Protein AF-A0A2A5AL28-F1 (afdb_monomer_lite)

pLDDT: mean 73.14, std 13.27, range [34.88, 87.94]

Foldseek 3Di:
DEAEAEPDPPPDVVNVVLVVVLVVVCCVLCVQQPQKYKYWYWDDDPDFKIKIWIWIDHNNDTQDTDIDMDRDVSVVVVVVSVVVSVSCPVVPPRPPPPDDDPDDDDD

Structure (mmCIF, N/CA/C/O backbone):
data_AF-A0A2A5AL28-F1
#
_entry.id   AF-A0A2A5AL28-F1
#
loop_
_atom_site.group_PDB
_atom_site.id
_atom_site.type_symbol
_atom_site.label_atom_id
_atom_site.label_alt_id
_atom_site.label_comp_id
_atom_site.label_asym_id
_atom_site.label_entity_id
_atom_site.label_seq_id
_atom_site.pdbx_PDB_ins_code
_atom_site.Cartn_x
_atom_site.Cartn_y
_atom_site.Cartn_z
_atom_site.occupancy
_atom_site.B_iso_or_equiv
_atom_site.auth_seq_id
_atom_site.auth_comp_id
_atom_site.auth_asym_id
_atom_site.auth_atom_id
_atom_site.pdbx_PDB_model_num
ATOM 1 N N . MET A 1 1 ? 1.152 3.321 -9.871 1.00 64.44 1 MET A N 1
ATOM 2 C CA . MET A 1 1 ? 0.217 4.207 -9.142 1.00 64.44 1 MET A CA 1
ATOM 3 C C . MET A 1 1 ? -0.320 3.442 -7.926 1.00 64.44 1 MET A C 1
ATOM 5 O O . MET A 1 1 ? -0.354 2.220 -7.977 1.00 64.44 1 MET A O 1
ATOM 9 N N . LEU A 1 2 ? -0.645 4.095 -6.799 1.00 67.62 2 LEU A N 1
ATOM 10 C CA . LEU A 1 2 ? -1.237 3.402 -5.637 1.00 67.62 2 LEU A CA 1
ATOM 11 C C . LEU A 1 2 ? -2.763 3.388 -5.793 1.00 67.62 2 LEU A C 1
ATOM 13 O O . LEU A 1 2 ? -3.383 4.441 -5.910 1.00 67.62 2 LEU A O 1
ATOM 17 N N . HIS A 1 3 ? -3.353 2.204 -5.765 1.00 68.81 3 HIS A N 1
ATOM 18 C CA . HIS A 1 3 ? -4.786 1.968 -5.806 1.00 68.81 3 HIS A CA 1
ATOM 19 C C . HIS A 1 3 ? -5.228 1.469 -4.437 1.00 68.81 3 HIS A C 1
ATOM 21 O O . HIS A 1 3 ? -4.760 0.442 -3.953 1.00 68.81 3 HIS A O 1
ATOM 27 N N . LEU A 1 4 ? -6.121 2.209 -3.790 1.00 65.75 4 LEU A N 1
ATOM 28 C CA . LEU A 1 4 ? -6.581 1.881 -2.449 1.00 65.75 4 LEU A CA 1
ATOM 29 C C . LEU A 1 4 ? -8.090 1.650 -2.474 1.00 65.75 4 LEU A C 1
ATOM 31 O O . LEU A 1 4 ? -8.855 2.569 -2.768 1.00 65.75 4 LEU A O 1
ATOM 35 N N . ASN A 1 5 ? -8.504 0.426 -2.160 1.00 62.66 5 ASN A N 1
ATOM 36 C CA . ASN A 1 5 ? -9.903 0.050 -2.039 1.00 62.66 5 ASN A CA 1
ATOM 37 C C . ASN A 1 5 ? -10.235 -0.155 -0.556 1.00 62.66 5 ASN A C 1
ATOM 39 O O . ASN A 1 5 ? -9.649 -0.997 0.120 1.00 62.66 5 ASN A O 1
ATOM 43 N N . LEU A 1 6 ? -11.128 0.672 -0.015 1.00 67.25 6 LEU A N 1
ATOM 44 C CA . LEU A 1 6 ? -11.507 0.617 1.395 1.00 67.25 6 LEU A CA 1
ATOM 45 C C . LEU A 1 6 ? -12.959 0.182 1.503 1.00 67.25 6 LEU A C 1
ATOM 47 O O . LEU A 1 6 ? -13.867 0.930 1.153 1.00 67.25 6 LEU A O 1
ATOM 51 N N . ASN A 1 7 ? -13.170 -1.011 2.050 1.00 62.72 7 ASN A N 1
ATOM 52 C CA . ASN A 1 7 ? -14.488 -1.632 2.137 1.00 62.72 7 ASN A CA 1
ATOM 53 C C . ASN A 1 7 ? -15.240 -1.280 3.439 1.00 62.72 7 ASN A C 1
ATOM 55 O O . ASN A 1 7 ? -16.047 -2.060 3.941 1.00 62.72 7 ASN A O 1
ATOM 59 N N . SER A 1 8 ? -14.957 -0.122 4.049 1.00 53.12 8 SER A N 1
ATOM 60 C CA . SER A 1 8 ? -15.694 0.335 5.237 1.00 53.12 8 SER A CA 1
ATOM 61 C C . SER A 1 8 ? -15.699 1.855 5.389 1.00 53.12 8 SER A C 1
ATOM 63 O O . SER A 1 8 ? -14.739 2.521 5.001 1.00 53.12 8 SER A O 1
ATOM 65 N N . ASP A 1 9 ? -16.736 2.370 6.059 1.00 54.81 9 ASP A N 1
ATOM 66 C CA . ASP A 1 9 ? -16.963 3.762 6.499 1.00 54.81 9 ASP A CA 1
ATOM 67 C C . ASP A 1 9 ? -15.837 4.382 7.373 1.00 54.81 9 ASP A C 1
ATOM 69 O O . ASP A 1 9 ? -16.008 5.435 7.982 1.00 54.81 9 ASP A O 1
ATOM 73 N N . ALA A 1 10 ? -14.657 3.760 7.458 1.00 54.72 10 ALA A N 1
ATOM 74 C CA . ALA A 1 10 ? -13.506 4.188 8.258 1.00 54.72 10 ALA A CA 1
ATOM 75 C C . ALA A 1 10 ? -12.638 5.289 7.599 1.00 54.72 10 ALA A C 1
ATOM 77 O O . ALA A 1 10 ? -11.538 5.598 8.076 1.00 54.72 10 ALA A O 1
ATOM 78 N N . LEU A 1 11 ? -13.108 5.889 6.501 1.00 58.75 11 LEU A N 1
ATOM 79 C CA . LEU A 1 11 ? -12.444 6.990 5.796 1.00 58.75 11 LEU A CA 1
ATOM 80 C C . LEU A 1 11 ? -12.679 8.326 6.509 1.00 58.75 11 LEU A C 1
ATOM 82 O O . LEU A 1 11 ? -13.328 9.236 5.997 1.00 58.75 11 LEU A O 1
ATOM 86 N N . ASP A 1 12 ? -12.117 8.460 7.704 1.00 64.81 12 ASP A N 1
ATOM 87 C CA . ASP A 1 12 ? -12.067 9.755 8.372 1.00 64.81 12 ASP A CA 1
ATOM 88 C C . ASP A 1 12 ? -11.095 10.708 7.633 1.00 64.81 12 ASP A C 1
ATOM 90 O O . ASP A 1 12 ? -10.185 10.280 6.916 1.00 64.81 12 ASP A O 1
ATOM 94 N N . LYS A 1 13 ? -11.234 12.028 7.789 1.00 62.75 13 LYS A N 1
ATOM 95 C CA . LYS A 1 13 ? -10.382 13.011 7.074 1.00 62.75 13 LYS A CA 1
ATOM 96 C C . LYS A 1 13 ? -8.880 12.815 7.334 1.00 62.75 13 LYS A C 1
ATOM 98 O O . LYS A 1 13 ? -8.058 13.033 6.441 1.00 62.75 13 LYS A O 1
ATOM 103 N N . LEU A 1 14 ? -8.521 12.384 8.544 1.00 60.09 14 LEU A N 1
ATOM 104 C CA . LEU A 1 14 ? -7.139 12.078 8.945 1.00 60.09 14 LEU A CA 1
ATOM 105 C C . LEU A 1 14 ? -6.557 10.888 8.168 1.00 60.09 14 LEU A C 1
ATOM 107 O O . LEU A 1 14 ? -5.365 10.853 7.843 1.00 60.09 14 LEU A O 1
ATOM 111 N N . THR A 1 15 ? -7.421 9.946 7.809 1.00 71.19 15 THR A N 1
ATOM 112 C CA . THR A 1 15 ? -7.089 8.781 7.003 1.00 71.19 15 THR A CA 1
ATOM 113 C C . THR A 1 15 ? -6.712 9.189 5.580 1.00 71.19 15 THR A C 1
ATOM 115 O O . THR A 1 15 ? -5.661 8.790 5.080 1.00 71.19 15 THR A O 1
ATOM 118 N N . GLN A 1 16 ? -7.511 10.054 4.946 1.00 72.06 16 GLN A N 1
ATOM 119 C CA . GLN A 1 16 ? -7.234 10.534 3.587 1.00 72.06 16 GLN A CA 1
ATOM 120 C C . GLN A 1 16 ? -5.907 11.296 3.489 1.00 72.06 16 GLN A C 1
ATOM 122 O O . GLN A 1 16 ? -5.174 11.147 2.513 1.00 72.06 16 GLN A O 1
ATOM 127 N N . GLN A 1 17 ? -5.569 12.101 4.502 1.00 77.44 17 GLN A N 1
ATOM 128 C CA . GLN A 1 17 ? -4.278 12.797 4.535 1.00 77.44 17 GLN A CA 1
ATOM 129 C C . GLN A 1 17 ? -3.100 11.825 4.649 1.00 77.44 17 GLN A C 1
ATOM 131 O O . GLN A 1 17 ? -2.082 12.017 3.983 1.00 77.44 17 GLN A O 1
ATOM 136 N N . SER A 1 18 ? -3.247 10.776 5.460 1.00 75.00 18 SER A N 1
ATOM 137 C CA . SER A 1 18 ? -2.226 9.735 5.608 1.00 75.00 18 SER A CA 1
ATOM 138 C C . SER A 1 18 ? -2.005 8.979 4.299 1.00 75.00 18 SER A C 1
ATOM 140 O O . SER A 1 18 ? -0.862 8.833 3.874 1.00 75.00 18 SER A O 1
ATOM 142 N N . ILE A 1 19 ? -3.083 8.596 3.608 1.00 76.81 19 ILE A N 1
ATOM 143 C CA . ILE A 1 19 ? -3.012 7.931 2.298 1.00 76.81 19 ILE A CA 1
ATOM 144 C C . ILE A 1 19 ? -2.296 8.822 1.279 1.00 76.81 19 ILE A C 1
ATOM 146 O O . ILE A 1 19 ? -1.297 8.400 0.707 1.00 76.81 19 ILE A O 1
ATOM 150 N N . LYS A 1 20 ? -2.699 10.093 1.141 1.00 80.12 20 LYS A N 1
ATOM 151 C CA . LYS A 1 20 ? -2.038 11.039 0.221 1.00 80.12 20 LYS A CA 1
ATOM 152 C C . LYS A 1 20 ? -0.551 11.228 0.517 1.00 80.12 20 LYS A C 1
ATOM 154 O O . LYS A 1 20 ? 0.253 11.455 -0.386 1.00 80.12 20 LYS A O 1
ATOM 159 N N . ARG A 1 21 ? -0.160 11.182 1.793 1.00 84.69 21 ARG A N 1
ATOM 160 C CA . ARG A 1 21 ? 1.253 11.251 2.185 1.00 84.69 21 ARG A CA 1
ATOM 161 C C . ARG A 1 21 ? 2.014 10.000 1.738 1.00 84.69 21 ARG A C 1
ATOM 163 O O . ARG A 1 21 ? 3.157 10.130 1.301 1.00 84.69 21 ARG A O 1
ATOM 170 N N . LEU A 1 22 ? 1.402 8.824 1.849 1.00 79.19 22 LEU A N 1
ATOM 171 C CA . LEU A 1 22 ? 1.986 7.558 1.407 1.00 79.19 22 LEU A CA 1
ATOM 172 C C . LEU A 1 22 ? 2.092 7.484 -0.118 1.00 79.19 22 LEU A C 1
ATOM 174 O O . LEU A 1 22 ? 3.151 7.114 -0.614 1.00 79.19 22 LEU A O 1
ATOM 178 N N . GLU A 1 23 ? 1.068 7.935 -0.845 1.00 79.62 23 GLU A N 1
ATOM 179 C CA . GLU A 1 23 ? 1.092 8.078 -2.308 1.00 79.62 23 GLU A CA 1
ATOM 180 C C . GLU A 1 23 ? 2.281 8.926 -2.757 1.00 79.62 23 GLU A C 1
ATOM 182 O O . GLU A 1 23 ? 3.131 8.457 -3.508 1.00 79.62 23 GLU A O 1
ATOM 187 N N . LYS A 1 24 ? 2.428 10.138 -2.205 1.00 83.44 24 LYS A N 1
ATOM 188 C CA . LYS A 1 24 ? 3.556 11.022 -2.539 1.00 83.44 24 LYS A CA 1
ATOM 189 C C . LYS A 1 24 ? 4.917 10.416 -2.200 1.00 83.44 24 LYS A C 1
ATOM 191 O O . LYS A 1 24 ? 5.900 10.672 -2.894 1.00 83.44 24 LYS A O 1
ATOM 196 N N . LYS A 1 25 ? 5.009 9.653 -1.106 1.00 82.88 25 LYS A N 1
ATOM 197 C CA . LYS A 1 25 ? 6.246 8.959 -0.716 1.00 82.88 25 LYS A CA 1
ATOM 198 C C . LYS A 1 25 ? 6.591 7.874 -1.736 1.00 82.88 25 LYS A C 1
ATOM 200 O O . LYS A 1 25 ? 7.745 7.794 -2.146 1.00 82.88 25 LYS A O 1
ATOM 205 N N . LEU A 1 26 ? 5.599 7.095 -2.164 1.00 78.62 26 LEU A N 1
ATOM 206 C CA . LEU A 1 26 ? 5.747 6.081 -3.203 1.00 78.62 26 LEU A CA 1
ATOM 207 C C . LEU A 1 26 ? 6.151 6.700 -4.537 1.00 78.62 26 LEU A C 1
ATOM 209 O O . LEU A 1 26 ? 7.157 6.287 -5.096 1.00 78.62 26 LEU A O 1
ATOM 213 N N . GLU A 1 27 ? 5.449 7.731 -5.005 1.00 78.88 27 GLU A N 1
ATOM 214 C CA . GLU A 1 27 ? 5.778 8.428 -6.255 1.00 78.88 27 GLU A CA 1
ATOM 215 C C . GLU A 1 27 ? 7.213 8.963 -6.256 1.00 78.88 27 GLU A C 1
ATOM 217 O O . GLU A 1 27 ? 7.937 8.820 -7.239 1.00 78.88 27 GLU A O 1
ATOM 222 N N . LYS A 1 28 ? 7.656 9.544 -5.135 1.00 83.00 28 LYS A N 1
ATOM 223 C CA . LYS A 1 28 ? 9.018 10.069 -5.008 1.00 83.00 28 LYS A CA 1
ATOM 224 C C . LYS A 1 28 ? 10.074 8.962 -5.053 1.00 83.00 28 LYS A C 1
ATOM 226 O O . LYS A 1 28 ? 11.102 9.126 -5.705 1.00 83.00 28 LYS A O 1
ATOM 231 N N . GLU A 1 29 ? 9.850 7.863 -4.339 1.00 79.38 29 GLU A N 1
ATOM 232 C CA . GLU A 1 29 ? 10.814 6.759 -4.237 1.00 79.38 29 GLU A CA 1
ATOM 233 C C . GLU A 1 29 ? 10.828 5.865 -5.483 1.00 79.38 29 GLU A C 1
ATOM 235 O O . GLU A 1 29 ? 11.865 5.293 -5.822 1.00 79.38 29 GLU A O 1
ATOM 240 N N . LEU A 1 30 ? 9.692 5.764 -6.172 1.00 74.12 30 LEU A N 1
ATOM 241 C CA . LEU A 1 30 ? 9.485 4.936 -7.358 1.00 74.12 30 LEU A CA 1
ATOM 242 C C . LEU A 1 30 ? 9.529 5.739 -8.661 1.00 74.12 30 LEU A C 1
ATOM 244 O O . LEU A 1 30 ? 9.233 5.192 -9.718 1.00 74.12 30 LEU A O 1
ATOM 248 N N . LEU A 1 31 ? 9.969 7.002 -8.622 1.00 73.38 31 LEU A N 1
ATOM 249 C CA . LEU A 1 31 ? 10.094 7.867 -9.804 1.00 73.38 31 LEU A CA 1
ATOM 250 C C . LEU A 1 31 ? 10.887 7.205 -10.949 1.00 73.38 31 LEU A C 1
ATOM 252 O O . LEU A 1 31 ? 10.625 7.448 -12.122 1.00 73.38 31 LEU A O 1
ATOM 256 N N . TYR A 1 32 ? 11.847 6.346 -10.602 1.00 70.69 32 TYR A N 1
ATOM 257 C CA . TYR A 1 32 ? 12.711 5.629 -11.545 1.00 70.69 32 TYR A CA 1
ATOM 258 C C . TYR A 1 32 ? 12.247 4.200 -11.866 1.00 70.69 32 TYR A C 1
ATOM 260 O O . TYR A 1 32 ? 12.944 3.473 -12.572 1.00 70.69 32 TYR A O 1
ATOM 268 N N . HIS A 1 33 ? 11.082 3.796 -11.361 1.00 70.12 33 HIS A N 1
ATOM 269 C CA . HIS A 1 33 ? 10.484 2.478 -11.556 1.00 70.12 33 HIS A CA 1
ATOM 270 C C . HIS A 1 33 ? 9.089 2.635 -12.197 1.00 70.12 33 HIS A C 1
ATOM 272 O O . HIS A 1 33 ? 8.076 2.382 -11.545 1.00 70.12 33 HIS A O 1
ATOM 278 N N . PRO A 1 34 ? 9.008 3.101 -13.463 1.00 69.88 34 PRO A N 1
ATOM 279 C CA . PRO A 1 34 ? 7.731 3.258 -14.153 1.00 69.88 34 PRO A CA 1
ATOM 280 C C . PRO A 1 34 ? 7.059 1.899 -14.386 1.00 69.88 34 PRO A C 1
ATOM 282 O O . PRO A 1 34 ? 7.734 0.917 -14.707 1.00 69.88 34 PRO A O 1
ATOM 285 N N . GLY A 1 35 ? 5.729 1.870 -14.271 1.00 73.69 35 GLY A N 1
ATOM 286 C CA . GLY A 1 35 ? 4.919 0.658 -14.437 1.00 73.69 35 GLY A CA 1
ATOM 287 C C . GLY A 1 35 ? 4.807 -0.201 -13.179 1.00 73.69 35 GLY A C 1
ATOM 288 O O . GLY A 1 35 ? 4.541 -1.389 -13.304 1.00 73.69 35 GLY A O 1
ATOM 289 N N . VAL A 1 36 ? 5.075 0.371 -11.999 1.00 80.56 36 VAL A N 1
ATOM 290 C CA . VAL A 1 36 ? 4.744 -0.254 -10.715 1.00 80.56 36 VAL A CA 1
ATOM 291 C C . VAL A 1 36 ? 3.382 0.237 -10.247 1.00 80.56 36 VAL A C 1
ATOM 293 O O . VAL A 1 36 ? 3.194 1.442 -10.023 1.00 80.56 36 VAL A O 1
ATOM 296 N N . ASP A 1 37 ? 2.479 -0.702 -10.018 1.00 82.31 37 ASP A N 1
ATOM 297 C CA . ASP A 1 37 ? 1.169 -0.478 -9.433 1.00 82.31 37 ASP A CA 1
ATOM 298 C C . ASP A 1 37 ? 1.071 -1.218 -8.100 1.00 82.31 37 ASP A C 1
ATOM 300 O O . ASP A 1 37 ? 1.605 -2.308 -7.921 1.00 82.31 37 ASP A O 1
ATOM 304 N N . ILE A 1 38 ? 0.480 -0.565 -7.104 1.00 81.62 38 ILE A N 1
ATOM 305 C CA . ILE A 1 38 ? 0.310 -1.139 -5.768 1.00 81.62 38 ILE A CA 1
ATOM 306 C C . ILE A 1 38 ? -1.170 -1.067 -5.452 1.00 81.62 38 ILE A C 1
ATOM 308 O O . ILE A 1 38 ? -1.722 0.026 -5.375 1.00 81.62 38 ILE A O 1
ATOM 312 N N . PHE A 1 39 ? -1.798 -2.210 -5.238 1.00 83.62 39 PHE A N 1
ATOM 313 C CA . PHE A 1 39 ? -3.195 -2.340 -4.869 1.00 83.62 39 PHE A CA 1
ATOM 314 C C . PHE A 1 39 ? -3.284 -2.718 -3.401 1.00 83.62 39 PHE A C 1
ATOM 316 O O . PHE A 1 39 ? -2.665 -3.677 -2.957 1.00 83.62 39 PHE A O 1
ATOM 323 N N . VAL A 1 40 ? -4.047 -1.959 -2.628 1.00 82.12 40 VAL A N 1
ATOM 324 C CA . VAL A 1 40 ? -4.284 -2.233 -1.213 1.00 82.12 40 VAL A CA 1
ATOM 325 C C . VAL A 1 40 ? -5.784 -2.310 -0.995 1.00 82.12 40 VAL A C 1
ATOM 327 O O . VAL A 1 40 ? -6.487 -1.316 -1.176 1.00 82.12 40 VAL A O 1
ATOM 330 N N . ASP A 1 41 ? -6.261 -3.465 -0.552 1.00 83.69 41 ASP A N 1
ATOM 331 C CA . ASP A 1 41 ? -7.612 -3.644 -0.037 1.00 83.69 41 ASP A CA 1
ATOM 332 C C . ASP A 1 41 ? -7.567 -3.697 1.493 1.00 83.69 41 ASP A C 1
ATOM 334 O O . ASP A 1 41 ? -6.783 -4.444 2.084 1.00 83.69 41 ASP A O 1
ATOM 338 N N . VAL A 1 42 ? -8.396 -2.890 2.154 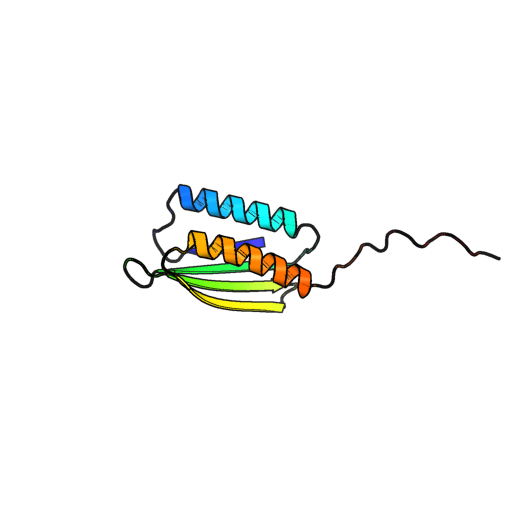1.00 81.50 42 VAL A N 1
ATOM 339 C CA . VAL A 1 42 ? -8.593 -2.974 3.603 1.00 81.50 42 VAL A CA 1
ATOM 340 C C . VAL A 1 42 ? -10.048 -3.302 3.893 1.00 81.50 42 VAL A C 1
ATOM 342 O O . VAL A 1 42 ? -10.959 -2.508 3.639 1.00 81.50 42 VAL A O 1
ATOM 345 N N . SER A 1 43 ? -10.248 -4.442 4.546 1.00 82.69 43 SER A N 1
ATOM 346 C CA . SER A 1 43 ? -11.551 -4.914 4.997 1.00 82.69 43 SER A CA 1
ATOM 347 C C . SER A 1 43 ? -11.612 -4.984 6.523 1.00 82.69 43 SER A C 1
ATOM 349 O O . SER A 1 43 ? -10.712 -5.490 7.198 1.00 82.69 43 SER A O 1
ATOM 351 N N . ALA A 1 44 ? -12.689 -4.461 7.107 1.00 80.12 44 ALA A N 1
ATOM 352 C CA . ALA A 1 44 ? -12.924 -4.556 8.543 1.00 80.12 44 ALA A CA 1
ATOM 353 C C . ALA A 1 44 ? -13.547 -5.919 8.887 1.00 80.12 44 ALA A C 1
ATOM 355 O O . ALA A 1 44 ? -14.609 -6.279 8.383 1.00 80.12 44 ALA A O 1
ATOM 356 N N . LYS A 1 45 ? -12.917 -6.669 9.795 1.00 76.19 45 LYS A N 1
ATOM 357 C CA . LYS A 1 45 ? -13.444 -7.919 10.353 1.00 76.19 45 LYS A CA 1
ATOM 358 C C . LYS A 1 45 ? -13.876 -7.672 11.803 1.00 76.19 45 LYS A C 1
ATOM 360 O O . LYS A 1 45 ? -13.155 -7.969 12.749 1.00 76.19 45 LYS A O 1
ATOM 365 N N . GLY A 1 46 ? -15.060 -7.090 11.991 1.00 71.06 46 GLY A N 1
ATOM 366 C CA . GLY A 1 46 ? -15.600 -6.746 13.315 1.00 71.06 46 GLY A CA 1
ATOM 367 C C . GLY A 1 46 ? -15.099 -5.403 13.872 1.00 71.06 46 GLY A C 1
ATOM 368 O O . GLY A 1 46 ? -14.574 -4.570 13.144 1.00 71.06 46 GLY A O 1
ATOM 369 N N . LYS A 1 47 ? -15.282 -5.154 15.181 1.00 69.50 47 LYS A N 1
ATOM 370 C CA . LYS A 1 47 ? -15.138 -3.801 15.773 1.00 69.50 47 LYS A CA 1
ATOM 371 C C . LYS A 1 47 ? -13.701 -3.253 15.869 1.00 69.50 47 LYS A C 1
ATOM 373 O O . LYS A 1 47 ? -13.556 -2.051 16.063 1.00 69.50 47 LYS A O 1
ATOM 378 N N . LYS A 1 48 ? -12.651 -4.090 15.822 1.00 72.81 48 LYS A N 1
ATOM 379 C CA . LYS A 1 48 ? -11.241 -3.671 16.055 1.00 72.81 48 LYS A CA 1
ATOM 380 C C . LYS A 1 48 ? -10.189 -4.528 15.334 1.00 72.81 48 LYS A C 1
ATOM 382 O O . LYS A 1 48 ? -9.045 -4.611 15.781 1.00 72.81 48 LYS A O 1
ATOM 387 N N . GLN A 1 49 ? -10.573 -5.213 14.267 1.00 83.06 49 GLN A N 1
ATOM 388 C CA . GLN A 1 49 ? -9.661 -6.052 13.501 1.00 83.06 49 GLN A CA 1
ATOM 389 C C . GLN A 1 49 ? -9.868 -5.762 12.024 1.00 83.06 49 GLN A C 1
ATOM 391 O O . GLN A 1 49 ? -10.997 -5.677 11.551 1.00 83.06 49 GLN A O 1
ATOM 396 N N . TYR A 1 50 ? -8.763 -5.587 11.318 1.00 83.94 50 TYR A N 1
ATOM 397 C CA . TYR A 1 50 ? -8.719 -5.266 9.904 1.00 83.94 50 TYR A CA 1
ATOM 398 C C . TYR A 1 50 ? -7.917 -6.349 9.203 1.00 83.94 50 TYR A C 1
ATOM 400 O O . TYR A 1 50 ? -6.926 -6.837 9.747 1.00 83.94 50 TYR A O 1
ATOM 408 N N . THR A 1 51 ? -8.350 -6.721 8.012 1.00 84.44 51 THR A N 1
ATOM 409 C CA . THR A 1 51 ? -7.568 -7.527 7.083 1.00 84.44 51 THR A CA 1
ATOM 410 C C . THR A 1 51 ? -7.100 -6.588 5.989 1.00 84.44 51 THR A C 1
ATOM 412 O O . THR A 1 51 ? -7.912 -5.871 5.409 1.00 84.44 51 THR A O 1
ATOM 415 N N . ILE A 1 52 ? -5.795 -6.557 5.761 1.00 83.94 52 ILE A N 1
ATOM 416 C CA . ILE A 1 52 ? -5.184 -5.814 4.667 1.00 83.94 52 ILE A CA 1
ATOM 417 C C . ILE A 1 52 ? -4.702 -6.846 3.662 1.00 83.94 52 ILE A C 1
ATOM 419 O O . ILE A 1 52 ? -3.990 -7.777 4.039 1.00 83.94 52 ILE A O 1
ATOM 423 N N . GLN A 1 53 ? -5.099 -6.678 2.412 1.00 86.00 53 GLN A N 1
ATOM 424 C CA . GLN A 1 53 ? -4.553 -7.395 1.276 1.00 86.00 53 GLN A CA 1
ATOM 425 C C . GLN A 1 53 ? -3.773 -6.396 0.435 1.00 86.00 53 GLN A C 1
ATOM 427 O O . GLN A 1 53 ? -4.276 -5.314 0.138 1.00 86.00 53 GLN A O 1
ATOM 432 N N . VAL A 1 54 ? -2.536 -6.734 0.098 1.00 84.62 54 VAL A N 1
ATOM 433 C CA . VAL A 1 54 ? -1.695 -5.900 -0.748 1.00 84.62 54 VAL A CA 1
ATOM 434 C C . VAL A 1 54 ? -1.185 -6.716 -1.912 1.00 84.62 54 VAL A C 1
ATOM 436 O O . VAL A 1 54 ? -0.693 -7.827 -1.734 1.00 84.62 54 VAL A O 1
ATOM 439 N N . GLU A 1 55 ? -1.280 -6.127 -3.088 1.00 86.44 55 GLU A N 1
ATOM 440 C CA . GLU A 1 55 ? -0.769 -6.659 -4.331 1.00 86.44 55 GLU A CA 1
ATOM 441 C C . GLU A 1 55 ? 0.129 -5.608 -4.976 1.00 86.44 55 GLU A C 1
ATOM 443 O O . GLU A 1 55 ? -0.195 -4.422 -5.003 1.00 86.44 55 GLU A O 1
ATOM 448 N N . ILE A 1 56 ? 1.302 -6.026 -5.431 1.00 84.94 56 ILE A N 1
ATOM 449 C CA . ILE A 1 56 ? 2.227 -5.178 -6.168 1.00 84.94 56 ILE A CA 1
ATOM 450 C C . ILE A 1 56 ? 2.396 -5.795 -7.540 1.00 84.94 56 ILE A C 1
ATOM 452 O O . ILE A 1 56 ? 2.847 -6.935 -7.667 1.00 84.94 56 ILE A O 1
ATOM 456 N N . GLU A 1 57 ? 2.090 -4.999 -8.547 1.00 84.06 57 GLU A N 1
ATOM 457 C CA . GLU A 1 57 ? 2.275 -5.331 -9.942 1.00 84.06 57 GLU A CA 1
ATOM 458 C C . GLU A 1 57 ? 3.419 -4.501 -10.515 1.00 84.06 57 GLU A C 1
ATOM 460 O O . GLU A 1 57 ? 3.580 -3.314 -10.217 1.00 84.06 57 GLU A O 1
ATOM 465 N N . TYR A 1 58 ? 4.243 -5.126 -11.346 1.00 82.81 58 TYR A N 1
ATOM 466 C CA . TYR A 1 58 ? 5.241 -4.445 -12.149 1.00 82.81 58 TYR A CA 1
ATOM 467 C C . TYR A 1 58 ? 5.137 -4.929 -13.589 1.00 82.81 58 TYR A C 1
ATOM 469 O O . TYR A 1 58 ? 5.435 -6.084 -13.869 1.00 82.81 58 TYR A O 1
ATOM 477 N N . ARG A 1 59 ? 4.751 -4.035 -14.509 1.00 79.94 59 ARG A N 1
ATOM 478 C CA . ARG A 1 59 ? 4.532 -4.362 -15.933 1.00 79.94 59 ARG A CA 1
ATOM 479 C C . ARG A 1 59 ? 3.617 -5.575 -16.129 1.00 79.94 59 ARG A C 1
ATOM 481 O O . ARG A 1 59 ? 3.985 -6.513 -16.831 1.00 79.94 59 ARG A O 1
ATOM 488 N N . ASP A 1 60 ? 2.459 -5.538 -15.479 1.00 77.88 60 ASP A N 1
ATOM 489 C CA . ASP A 1 60 ? 1.434 -6.585 -15.553 1.00 77.88 60 ASP A CA 1
ATOM 490 C C . ASP A 1 60 ? 1.855 -7.940 -14.934 1.00 77.88 60 ASP A C 1
ATOM 492 O O . ASP A 1 60 ? 1.142 -8.934 -15.068 1.00 77.88 60 ASP A O 1
ATOM 496 N N . GLU A 1 61 ? 2.991 -8.000 -14.224 1.00 81.25 61 GLU A N 1
ATOM 497 C CA . GLU A 1 61 ? 3.407 -9.162 -13.432 1.00 81.25 61 GLU A CA 1
ATOM 498 C C . GLU A 1 61 ? 3.219 -8.897 -11.935 1.00 81.25 61 GLU A C 1
ATOM 500 O O . GLU A 1 61 ? 3.736 -7.919 -11.390 1.00 81.25 61 GLU A O 1
ATOM 505 N N . ILE A 1 62 ? 2.522 -9.805 -11.249 1.00 85.44 62 ILE A N 1
ATOM 506 C CA . ILE A 1 62 ? 2.376 -9.765 -9.792 1.00 85.44 62 ILE A CA 1
ATOM 507 C C . ILE A 1 62 ? 3.710 -10.171 -9.161 1.00 85.44 62 ILE A C 1
ATOM 509 O O . ILE A 1 62 ? 4.112 -11.334 -9.224 1.00 85.44 62 ILE A O 1
ATOM 513 N N . ILE A 1 63 ? 4.384 -9.218 -8.519 1.00 85.00 63 ILE A N 1
ATOM 514 C CA . ILE A 1 63 ? 5.658 -9.451 -7.822 1.00 85.00 63 ILE A CA 1
ATOM 515 C C . ILE A 1 63 ? 5.474 -9.675 -6.319 1.00 85.00 63 ILE A C 1
ATOM 517 O O . ILE A 1 63 ? 6.369 -10.198 -5.657 1.00 85.00 63 ILE A O 1
ATOM 521 N N . LEU A 1 64 ? 4.324 -9.282 -5.765 1.00 85.06 64 LEU A N 1
ATOM 522 C CA . LEU A 1 64 ? 3.977 -9.514 -4.366 1.00 85.06 64 LEU A CA 1
ATOM 523 C C . LEU A 1 64 ? 2.458 -9.577 -4.210 1.00 85.06 64 LEU A C 1
ATOM 525 O O . LEU A 1 64 ? 1.765 -8.700 -4.709 1.00 85.06 64 LEU A O 1
ATOM 529 N N . ASN A 1 65 ? 1.951 -10.576 -3.490 1.00 87.94 65 ASN A N 1
ATOM 530 C CA . ASN A 1 65 ? 0.556 -10.643 -3.061 1.00 87.94 65 ASN A CA 1
ATOM 531 C C . ASN A 1 65 ? 0.514 -11.226 -1.645 1.00 87.94 65 ASN A C 1
ATOM 533 O O . ASN A 1 65 ? 0.837 -12.395 -1.428 1.00 87.94 65 ASN A O 1
ATOM 537 N N . GLU A 1 66 ? 0.173 -10.388 -0.671 1.00 86.44 66 GLU A N 1
ATOM 538 C CA . GLU A 1 66 ? 0.154 -10.752 0.741 1.00 86.44 66 GLU A CA 1
ATOM 539 C C . GLU A 1 66 ? -1.140 -10.295 1.403 1.00 86.44 66 GLU A C 1
ATOM 541 O O . GLU A 1 66 ? -1.683 -9.230 1.112 1.00 86.44 66 GLU A O 1
ATOM 546 N N . SER A 1 67 ? -1.613 -11.086 2.364 1.00 87.38 67 SER A N 1
ATOM 547 C CA . SER A 1 67 ? -2.725 -10.702 3.226 1.00 87.38 67 SER A CA 1
ATOM 548 C C . SER A 1 67 ? -2.355 -10.892 4.686 1.00 87.38 67 SER A C 1
ATOM 550 O O . SER A 1 67 ? -1.716 -11.875 5.068 1.00 87.38 67 SER A O 1
ATOM 552 N N . PHE A 1 68 ? -2.745 -9.941 5.526 1.00 85.75 68 PHE A N 1
ATOM 553 C CA . PHE A 1 68 ? -2.452 -10.004 6.950 1.00 85.75 68 PHE A CA 1
ATOM 554 C C . PHE A 1 68 ? -3.504 -9.268 7.778 1.00 85.75 68 PHE A C 1
ATOM 556 O O . PHE A 1 68 ? -4.241 -8.405 7.301 1.00 85.75 68 PHE A O 1
ATOM 563 N N . GLN A 1 69 ? -3.585 -9.631 9.057 1.00 87.19 69 GLN A N 1
ATOM 564 C CA . GLN A 1 69 ? -4.553 -9.067 9.991 1.00 87.19 69 GLN A CA 1
ATOM 565 C C . GLN A 1 69 ? -3.872 -8.106 10.957 1.00 87.19 69 GLN A C 1
ATOM 567 O O . GLN A 1 69 ? -2.812 -8.398 11.507 1.00 87.19 69 GLN A O 1
ATOM 572 N N . CYS A 1 70 ? -4.504 -6.967 11.216 1.00 83.62 70 CYS A N 1
ATOM 573 C CA . CYS A 1 70 ? -3.977 -5.956 12.119 1.00 83.62 70 CYS A CA 1
ATOM 574 C C . CYS A 1 70 ? -5.086 -5.295 12.948 1.00 83.62 70 CYS A C 1
ATOM 576 O O . CYS A 1 70 ? -6.264 -5.306 12.596 1.00 83.62 70 CYS A O 1
ATOM 578 N N . LYS A 1 71 ? -4.701 -4.709 14.087 1.00 83.19 71 LYS A N 1
ATOM 579 C CA . LYS A 1 71 ? -5.605 -3.908 14.936 1.00 83.19 71 LYS A CA 1
ATOM 580 C C . LYS A 1 71 ? -5.628 -2.427 14.536 1.00 83.19 71 LYS A C 1
ATOM 582 O O . LYS A 1 71 ? -6.606 -1.742 14.809 1.00 83.19 71 LYS A O 1
ATOM 587 N N . SER A 1 72 ? -4.552 -1.947 13.905 1.00 81.44 72 SER A N 1
ATOM 588 C CA . SER A 1 72 ? -4.393 -0.582 13.386 1.00 81.44 72 SER A CA 1
ATOM 589 C C . SER A 1 72 ? -3.907 -0.659 11.946 1.00 81.44 72 SER A C 1
ATOM 591 O O . SER A 1 72 ? -2.739 -0.963 11.696 1.00 81.44 72 SER A O 1
ATOM 593 N N . TRP A 1 73 ? -4.806 -0.404 11.002 1.00 78.06 73 TRP A N 1
ATOM 594 C CA . TRP A 1 73 ? -4.499 -0.577 9.590 1.00 78.06 73 TRP A CA 1
ATOM 595 C C . TRP A 1 73 ? -3.603 0.535 9.031 1.00 78.06 73 TRP A C 1
ATOM 597 O O . TRP A 1 73 ? -2.771 0.257 8.180 1.00 78.06 73 TRP A O 1
ATOM 607 N N . ILE A 1 74 ? -3.680 1.764 9.558 1.00 79.38 74 ILE A N 1
ATOM 608 C CA . ILE A 1 74 ? -2.842 2.892 9.103 1.00 79.38 74 ILE A CA 1
ATOM 609 C C . ILE A 1 74 ? -1.363 2.640 9.419 1.00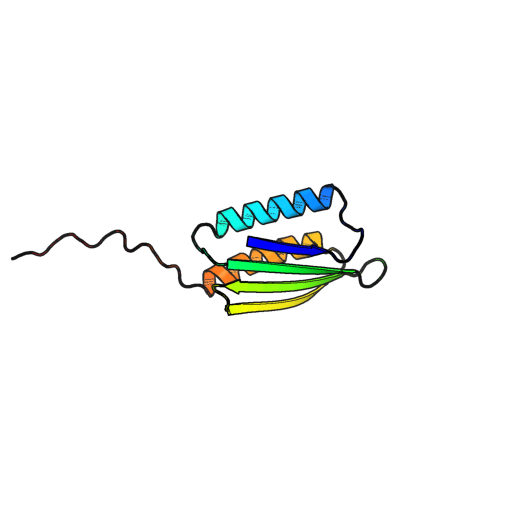 79.38 74 ILE A C 1
ATOM 611 O O . ILE A 1 74 ? -0.499 2.828 8.566 1.00 79.38 74 ILE A O 1
ATOM 615 N N . SER A 1 75 ? -1.057 2.199 10.644 1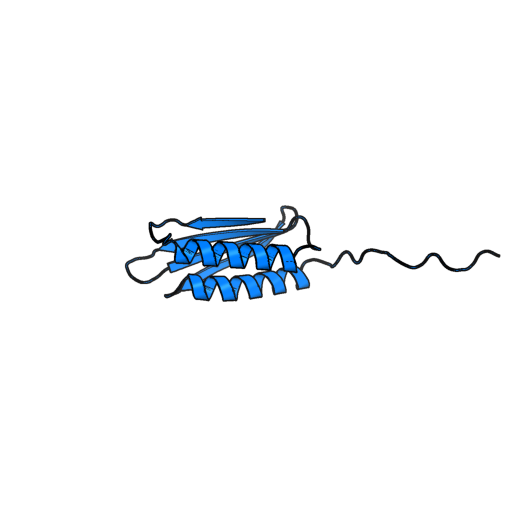.00 80.75 75 SER A N 1
ATOM 616 C CA . SER A 1 75 ? 0.323 1.898 11.049 1.00 80.75 75 SER A CA 1
ATOM 617 C C . SER A 1 75 ? 0.890 0.718 10.264 1.00 80.75 75 SER A C 1
ATOM 619 O O . SER A 1 75 ? 2.046 0.746 9.852 1.00 80.75 75 SER A O 1
ATOM 621 N N . ALA A 1 76 ? 0.058 -0.299 10.036 1.00 82.06 76 ALA A N 1
ATOM 622 C CA . ALA A 1 76 ? 0.408 -1.427 9.191 1.00 82.06 76 ALA A CA 1
ATOM 623 C C . ALA A 1 76 ? 0.675 -1.003 7.740 1.00 82.06 76 ALA A C 1
ATOM 625 O O . ALA A 1 76 ? 1.646 -1.458 7.145 1.00 82.06 76 ALA A O 1
ATOM 626 N N . LEU A 1 77 ? -0.139 -0.098 7.193 1.00 80.69 77 LEU A N 1
ATOM 627 C CA . LEU A 1 77 ? 0.018 0.411 5.837 1.00 80.69 77 LEU A CA 1
ATOM 628 C C . LEU A 1 77 ? 1.345 1.164 5.657 1.00 80.69 77 LEU A C 1
ATOM 630 O O . LEU A 1 77 ? 2.032 0.926 4.672 1.00 80.69 77 LEU A O 1
ATOM 634 N N . ASP A 1 78 ? 1.751 2.031 6.595 1.00 82.62 78 ASP A N 1
ATOM 635 C CA . ASP A 1 78 ? 3.041 2.742 6.481 1.00 82.62 78 ASP A CA 1
ATOM 636 C C . ASP A 1 78 ? 4.236 1.776 6.502 1.00 82.62 78 ASP A C 1
ATOM 638 O O . ASP A 1 78 ? 5.155 1.915 5.692 1.00 82.62 78 ASP A O 1
ATOM 642 N N . GLN A 1 79 ? 4.204 0.764 7.376 1.00 82.12 79 GLN A N 1
ATOM 643 C CA . GLN A 1 79 ? 5.226 -0.287 7.400 1.00 82.12 79 GLN A CA 1
ATOM 644 C C . GLN A 1 79 ? 5.241 -1.069 6.086 1.00 82.12 79 GLN A C 1
ATOM 646 O O . GLN A 1 79 ? 6.309 -1.305 5.519 1.00 82.12 79 GLN A O 1
ATOM 651 N N . TYR A 1 80 ? 4.060 -1.406 5.570 1.00 81.56 80 TYR A N 1
ATOM 652 C CA . TYR A 1 80 ? 3.938 -2.138 4.322 1.00 81.56 80 TYR A CA 1
ATOM 653 C C . TYR A 1 80 ? 4.447 -1.332 3.134 1.00 81.56 80 TYR A C 1
ATOM 655 O O . TYR A 1 80 ? 5.174 -1.861 2.309 1.00 81.56 80 TYR A O 1
ATOM 663 N N . VAL A 1 81 ? 4.151 -0.035 3.061 1.00 79.25 81 VAL A N 1
ATOM 664 C CA . VAL A 1 81 ? 4.673 0.839 2.003 1.00 79.25 81 VAL A CA 1
ATOM 665 C C . VAL A 1 81 ? 6.203 0.849 2.003 1.00 79.25 81 VAL A C 1
ATOM 667 O O . VAL A 1 81 ? 6.818 0.834 0.939 1.00 79.25 81 VAL A O 1
ATOM 670 N N . GLN A 1 82 ? 6.845 0.833 3.175 1.00 82.25 82 GLN A N 1
ATOM 671 C CA . GLN A 1 82 ? 8.305 0.716 3.237 1.00 82.25 82 GLN A CA 1
ATOM 672 C C . GLN A 1 82 ? 8.803 -0.646 2.751 1.00 82.25 82 GLN A C 1
ATOM 674 O O . GLN A 1 82 ? 9.775 -0.695 1.996 1.00 82.25 82 GLN A O 1
ATOM 679 N N . HIS A 1 83 ? 8.125 -1.726 3.143 1.00 82.88 83 HIS A N 1
ATOM 680 C CA . HIS A 1 83 ? 8.428 -3.073 2.666 1.00 82.88 83 HIS A CA 1
ATOM 681 C C . HIS A 1 83 ? 8.261 -3.180 1.144 1.00 82.88 83 HIS A C 1
ATOM 683 O O . HIS A 1 83 ? 9.185 -3.600 0.461 1.00 82.88 83 HIS A O 1
ATOM 689 N N . ALA A 1 84 ? 7.150 -2.682 0.600 1.00 77.75 84 ALA A N 1
ATOM 690 C CA . ALA A 1 84 ? 6.856 -2.615 -0.825 1.00 77.75 84 ALA A CA 1
ATOM 691 C C . ALA A 1 84 ? 7.964 -1.891 -1.599 1.00 77.75 84 ALA A C 1
ATOM 693 O O . ALA A 1 84 ? 8.503 -2.442 -2.553 1.00 77.75 84 ALA A O 1
ATOM 694 N N . ILE A 1 85 ? 8.369 -0.691 -1.161 1.00 81.06 85 ILE A N 1
ATOM 695 C CA . ILE A 1 85 ? 9.468 0.062 -1.792 1.00 81.06 85 ILE A CA 1
ATOM 696 C C . ILE A 1 85 ? 10.757 -0.760 -1.804 1.00 81.06 85 ILE A C 1
ATOM 698 O O . ILE A 1 85 ? 11.486 -0.754 -2.798 1.00 81.06 85 ILE A O 1
ATOM 702 N N . TRP A 1 86 ? 11.063 -1.441 -0.701 1.00 85.12 86 TRP A N 1
ATOM 703 C CA . TRP A 1 86 ? 12.251 -2.280 -0.606 1.00 85.12 86 TRP A CA 1
ATOM 704 C C . TRP A 1 86 ? 12.178 -3.481 -1.557 1.00 85.12 86 TRP A C 1
ATOM 706 O O . TRP A 1 86 ? 13.125 -3.699 -2.313 1.00 85.12 86 TRP A O 1
ATOM 716 N N . THR A 1 87 ? 11.048 -4.192 -1.588 1.00 81.31 87 THR A N 1
ATOM 717 C CA . THR A 1 87 ? 10.802 -5.322 -2.493 1.00 81.31 87 THR A CA 1
ATOM 718 C C . THR A 1 87 ? 10.900 -4.884 -3.946 1.00 81.31 87 THR A C 1
ATOM 720 O O . THR A 1 87 ? 11.658 -5.473 -4.706 1.00 81.31 87 THR A O 1
ATOM 723 N N . ILE A 1 88 ? 10.254 -3.779 -4.327 1.00 78.94 88 ILE A N 1
ATOM 724 C CA . ILE A 1 88 ? 10.335 -3.230 -5.685 1.00 78.94 88 ILE A CA 1
ATOM 725 C C . ILE A 1 88 ? 11.785 -2.898 -6.044 1.00 78.94 88 ILE A C 1
ATOM 727 O O . ILE A 1 88 ? 12.257 -3.296 -7.103 1.00 78.94 88 ILE A O 1
ATOM 731 N N . LYS A 1 89 ? 12.534 -2.211 -5.175 1.00 78.94 89 LYS A N 1
ATOM 732 C CA . LYS A 1 89 ? 13.941 -1.861 -5.445 1.00 78.94 89 LYS A CA 1
ATOM 733 C C . LYS A 1 89 ? 14.858 -3.077 -5.577 1.00 78.94 89 LYS A C 1
ATOM 735 O O . LYS A 1 89 ? 15.897 -2.964 -6.226 1.00 78.94 89 LYS A O 1
ATOM 740 N N . ARG A 1 90 ? 14.516 -4.185 -4.921 1.00 81.12 90 ARG A N 1
ATOM 741 C CA . ARG A 1 90 ? 15.286 -5.430 -4.933 1.00 81.12 90 ARG A CA 1
ATOM 742 C C . ARG A 1 90 ? 14.939 -6.306 -6.137 1.00 81.12 90 ARG A C 1
ATOM 744 O O . ARG A 1 90 ? 15.848 -6.800 -6.793 1.00 81.12 90 ARG A O 1
ATOM 751 N N . GLU A 1 91 ? 13.652 -6.486 -6.404 1.00 72.44 91 GLU A N 1
ATOM 752 C CA . GLU A 1 91 ? 13.135 -7.413 -7.415 1.00 72.44 91 GLU A CA 1
ATOM 753 C C . GLU A 1 91 ? 13.049 -6.763 -8.804 1.00 72.44 91 GLU A C 1
ATOM 755 O O . GLU A 1 91 ? 13.213 -7.439 -9.817 1.00 72.44 91 GLU A O 1
ATOM 760 N N . THR A 1 92 ? 12.874 -5.437 -8.895 1.00 64.75 92 THR A N 1
ATOM 761 C CA . THR A 1 92 ? 12.950 -4.747 -10.189 1.00 64.75 92 THR A CA 1
ATOM 762 C C . THR A 1 92 ? 14.401 -4.376 -10.505 1.00 64.75 92 THR A C 1
ATOM 764 O O . THR A 1 92 ? 15.032 -3.612 -9.763 1.00 64.75 92 THR A O 1
ATOM 767 N N . PRO A 1 93 ? 14.974 -4.865 -11.621 1.00 60.53 93 PRO A N 1
ATOM 768 C CA . PRO A 1 93 ? 16.306 -4.449 -12.017 1.00 60.53 93 PRO A CA 1
ATOM 769 C C . PRO A 1 93 ? 16.269 -2.950 -12.307 1.00 60.53 93 PRO A C 1
ATOM 771 O O . PRO A 1 93 ? 15.505 -2.489 -13.161 1.00 60.53 93 PRO A O 1
ATOM 774 N N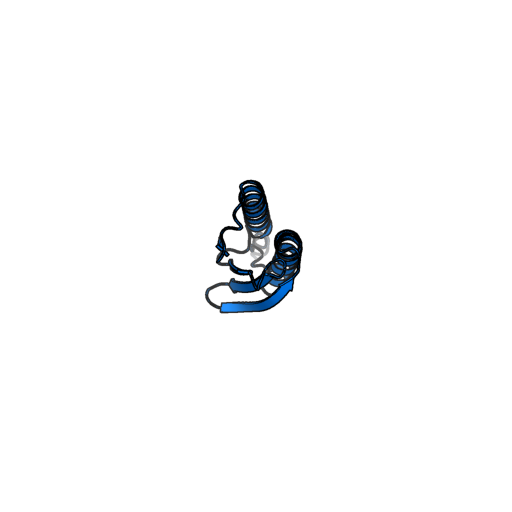 . ARG A 1 94 ? 17.113 -2.173 -11.615 1.00 53.97 94 ARG A N 1
ATOM 775 C CA . ARG A 1 94 ? 17.372 -0.784 -12.000 1.00 53.97 94 ARG A CA 1
ATOM 776 C C . ARG A 1 94 ? 17.796 -0.798 -13.464 1.00 53.97 94 ARG A C 1
ATOM 778 O O . ARG A 1 94 ? 18.910 -1.216 -13.778 1.00 53.97 94 ARG A O 1
ATOM 785 N N . LYS A 1 95 ? 16.950 -0.289 -14.363 1.00 48.09 95 LYS A N 1
ATOM 786 C CA . LYS A 1 95 ? 17.448 0.237 -15.634 1.00 48.09 95 LYS A CA 1
ATOM 787 C C . LYS A 1 95 ? 18.223 1.498 -15.281 1.00 48.09 95 LYS A C 1
ATOM 789 O O . LYS A 1 95 ? 17.690 2.601 -15.296 1.00 48.09 95 LYS A O 1
ATOM 794 N N . VAL A 1 96 ? 19.476 1.305 -14.877 1.00 47.19 96 VAL A N 1
ATOM 795 C CA . VAL A 1 96 ? 20.464 2.375 -14.838 1.00 47.19 96 VAL A CA 1
ATOM 796 C C . VAL A 1 96 ? 20.417 3.006 -16.230 1.00 47.19 96 VAL A C 1
ATOM 798 O O . VAL A 1 96 ? 20.544 2.266 -17.212 1.00 47.19 96 VAL A O 1
ATOM 801 N N . PRO A 1 97 ? 20.168 4.317 -16.374 1.00 42.78 97 PRO A N 1
ATOM 802 C CA . PRO A 1 97 ? 20.370 4.940 -17.665 1.00 42.78 97 PRO A CA 1
ATOM 803 C C . PRO A 1 97 ? 21.827 4.673 -18.041 1.00 42.78 97 PRO A C 1
ATOM 805 O O . PRO A 1 97 ? 22.731 5.014 -17.280 1.00 42.78 97 PRO A O 1
ATOM 808 N N . LEU A 1 98 ? 22.053 4.040 -19.194 1.00 43.72 98 LEU A N 1
ATOM 809 C CA . LEU A 1 98 ? 23.356 3.987 -19.857 1.00 43.72 98 LEU A CA 1
ATOM 810 C C . LEU A 1 98 ? 23.727 5.412 -20.295 1.00 43.72 98 LEU A C 1
ATOM 812 O O . LEU A 1 98 ? 23.791 5.736 -21.474 1.00 43.72 98 LEU A O 1
ATOM 816 N N . ALA A 1 99 ? 23.923 6.300 -19.330 1.00 50.59 99 ALA A N 1
ATOM 817 C CA . ALA A 1 99 ? 24.685 7.504 -19.516 1.00 50.59 99 ALA A CA 1
ATOM 818 C C . ALA A 1 99 ? 26.128 7.123 -19.188 1.00 50.59 99 ALA A C 1
ATOM 820 O O . ALA A 1 99 ? 26.442 6.769 -18.053 1.00 50.59 99 ALA A O 1
ATOM 821 N N . THR A 1 100 ? 26.998 7.276 -20.185 1.00 49.12 100 THR A N 1
ATOM 822 C CA . THR A 1 100 ? 28.470 7.254 -20.102 1.0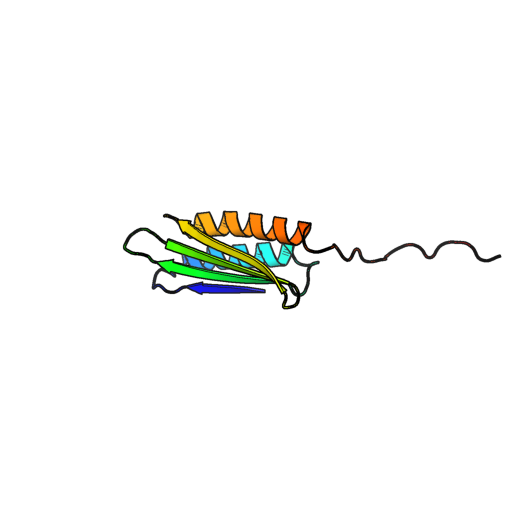0 49.12 100 THR A CA 1
ATOM 823 C C . THR A 1 100 ? 29.159 5.921 -20.407 1.00 49.12 100 THR A C 1
ATOM 825 O O . THR A 1 100 ? 29.637 5.234 -19.516 1.00 49.12 100 THR A O 1
ATOM 828 N N . MET A 1 101 ? 29.344 5.637 -21.701 1.00 39.97 101 MET A N 1
ATOM 829 C CA . MET A 1 101 ? 30.652 5.213 -22.229 1.00 39.97 101 MET A CA 1
ATOM 830 C C . MET A 1 101 ? 30.693 5.383 -23.756 1.00 39.97 101 MET A C 1
ATOM 832 O O . MET A 1 101 ? 30.670 4.434 -24.524 1.00 39.97 101 MET A O 1
ATOM 836 N N . ASN A 1 102 ? 30.738 6.640 -24.199 1.00 49.16 102 ASN A N 1
ATOM 837 C CA . ASN A 1 102 ? 31.230 6.994 -25.530 1.00 49.16 102 ASN A CA 1
ATOM 838 C C . ASN A 1 102 ? 32.405 7.951 -25.328 1.00 49.16 102 ASN A C 1
ATOM 840 O O . ASN A 1 102 ? 32.249 9.166 -25.401 1.00 49.16 102 ASN A O 1
ATOM 844 N N . LYS A 1 103 ? 33.566 7.410 -24.957 1.00 48.47 103 LYS A N 1
ATOM 845 C CA . LYS A 1 103 ? 34.838 8.137 -24.960 1.00 48.47 103 LYS A CA 1
ATOM 846 C C . LYS A 1 103 ? 35.969 7.135 -25.200 1.00 48.47 103 LYS A C 1
ATOM 848 O O . LYS A 1 103 ? 36.310 6.398 -24.285 1.00 48.47 103 LYS A O 1
ATOM 853 N N . TYR A 1 104 ? 36.537 7.214 -26.410 1.00 48.16 104 TYR A N 1
ATOM 854 C CA . TYR A 1 104 ? 37.752 6.543 -26.903 1.00 48.16 104 TYR A CA 1
ATOM 855 C C . TYR A 1 104 ? 37.590 5.016 -27.085 1.00 48.16 104 TYR A C 1
ATOM 857 O O . TYR A 1 104 ? 37.170 4.327 -26.174 1.00 48.16 104 TYR A O 1
ATOM 865 N N . GLN A 1 105 ? 37.849 4.402 -28.241 1.00 34.88 105 GLN A N 1
ATOM 866 C CA . GLN A 1 105 ? 38.972 4.607 -29.154 1.00 34.88 105 GLN A CA 1
ATOM 867 C C . GLN A 1 105 ? 38.531 4.463 -30.623 1.00 34.88 105 GLN A C 1
ATOM 869 O O . GLN A 1 105 ? 38.003 3.435 -31.035 1.00 34.88 105 GLN A O 1
ATOM 874 N N . SER A 1 106 ? 38.768 5.510 -31.412 1.00 42.38 106 SER A N 1
ATOM 875 C CA . SER A 1 106 ? 38.993 5.414 -32.855 1.00 42.38 106 SER A CA 1
ATOM 876 C C . SER A 1 106 ? 40.504 5.435 -33.073 1.00 42.38 106 SER A C 1
ATOM 878 O O . SER A 1 106 ? 41.140 6.310 -32.493 1.00 42.38 106 SER A O 1
ATOM 880 N N . TYR A 1 107 ? 40.976 4.494 -33.899 1.00 41.88 107 TYR A N 1
ATOM 881 C CA . TYR A 1 107 ? 42.258 4.416 -34.622 1.00 41.88 107 TYR A CA 1
ATOM 882 C C . TYR A 1 107 ? 43.580 4.517 -33.848 1.00 41.88 107 TYR A C 1
ATOM 884 O O . TYR A 1 107 ? 43.873 5.566 -33.239 1.00 41.88 107 TYR A O 1
#

Secondary structure (DSSP, 8-state):
-EEEEE-SS---HHHHHHHHHHHHHHHHHSTT-TTEEEEEEEEE-SSS-EEEEEEEEETTEEEEEEEEEES-HHHHHHHHHHHHHHHHHHHS---------------

Sequence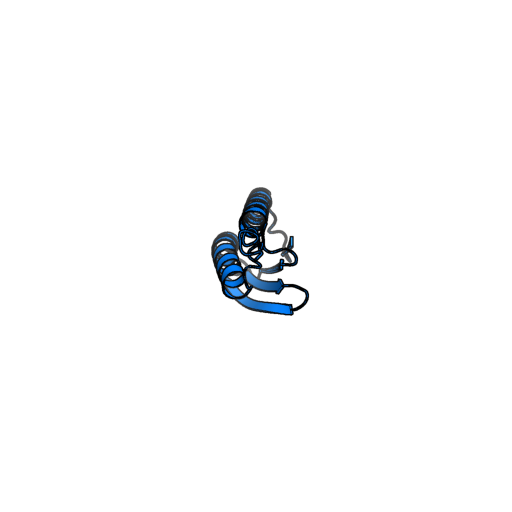 (107 aa):
MLHLNLNSDALDKLTQQSIKRLEKKLEKELLYHPGVDIFVDVSAKGKKQYTIQVEIEYRDEIILNESFQCKSWISALDQYVQHAIWTIKRETPRKVPLATMNKYQSY

Radius of gyration: 18.03 Å; chains: 1; bounding box: 59×24×51 Å